Protein AF-A0A810QKX6-F1 (afdb_monomer_lite)

Organism: NCBI:txid2714358

pLDDT: mean 83.01, std 16.96, range [42.41, 97.56]

InterPro domains:
  IPR012816 NADAR [PF08719] (14-79)
  IPR012816 NADAR [cd15457] (15-79)
  IPR037238 YbiA-like superfamily [G3DSA:1.10.357.40] (7-92)
  IPR037238 YbiA-like superfamily [SSF143990] (14-78)

Sequence (96 aa):
MCGPNDRVQFLHLAANQAKRRGRQIKMRPDWEDRKLTIMHNLLVHKFNENLELIPKLLDTGGAVLVEGNTWHDNYWGCCSCPGAEAIADGTIWDAC

Radius of gyration: 16.37 Å; chains: 1; bounding box: 41×31×34 Å

Foldseek 3Di:
DQDPCVVVVQPPDDPVRNVVVVVVGDDDPCCVVCVVVVVVVVVVCVLVVDPVRVVVVVVCPPPDDAAEDCPLPPPRHDYPDPPSQDDDPNDRPPGD

Secondary structure (DSSP, 8-state):
---TTTTGGGTT--HHHHHHHHTTS---TTHHHHHHHHHHHHHHHHHHH-TTHHHHHHTTTTPPP--EESS---SSSEE-STT---EETTEE-S--

Structure (mmCIF, N/CA/C/O backbone):
data_AF-A0A810QKX6-F1
#
_entry.id   AF-A0A810QKX6-F1
#
loop_
_atom_site.group_PDB
_atom_site.id
_atom_site.type_symbol
_atom_site.label_atom_id
_atom_site.label_alt_id
_atom_site.label_comp_id
_atom_site.label_asym_id
_atom_site.label_entity_id
_atom_site.label_seq_id
_atom_site.pdbx_PDB_ins_code
_atom_site.Cartn_x
_atom_site.Cartn_y
_atom_site.Cartn_z
_atom_site.occupancy
_atom_site.B_iso_or_equiv
_atom_site.auth_seq_id
_atom_site.auth_comp_id
_atom_site.auth_asym_id
_atom_site.auth_atom_id
_atom_site.pdbx_PDB_model_num
ATOM 1 N N . MET A 1 1 ? 19.943 -2.814 -17.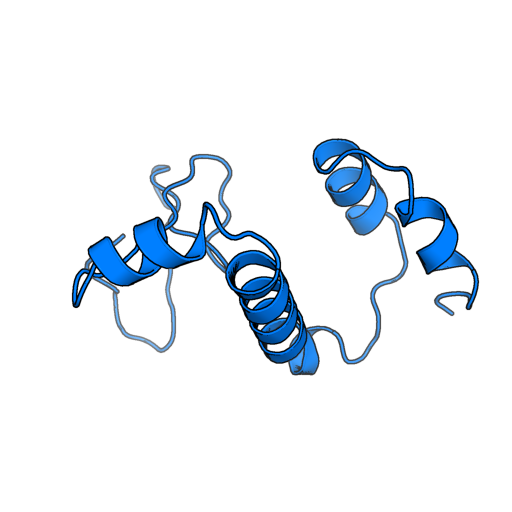436 1.00 45.81 1 MET A N 1
ATOM 2 C CA . MET A 1 1 ? 19.815 -3.393 -16.078 1.00 45.81 1 MET A CA 1
ATOM 3 C C . MET A 1 1 ? 19.329 -2.271 -15.165 1.00 45.81 1 MET A C 1
ATOM 5 O O . MET A 1 1 ? 19.675 -1.140 -15.472 1.00 45.81 1 MET A O 1
ATOM 9 N N . CYS A 1 2 ? 18.495 -2.524 -14.148 1.00 52.91 2 CYS A N 1
ATOM 10 C CA . CYS A 1 2 ? 18.158 -1.482 -13.162 1.00 52.91 2 CYS A CA 1
ATOM 11 C C . CYS A 1 2 ? 19.460 -1.113 -12.442 1.00 52.91 2 CYS A C 1
ATOM 13 O O . CYS A 1 2 ? 20.128 -1.994 -11.897 1.00 52.91 2 CYS A O 1
ATOM 15 N N . GLY A 1 3 ? 19.896 0.136 -12.581 1.00 57.97 3 GLY A N 1
ATOM 16 C CA . GLY A 1 3 ? 21.186 0.572 -12.064 1.00 57.97 3 GLY A CA 1
ATOM 17 C C . GLY A 1 3 ? 21.121 0.712 -10.539 1.00 57.97 3 GLY A C 1
ATOM 18 O O . GLY A 1 3 ? 20.082 1.122 -10.024 1.00 57.97 3 GLY A O 1
ATOM 19 N N . PRO A 1 4 ? 22.210 0.460 -9.790 1.00 58.78 4 PRO A N 1
ATOM 20 C CA . PRO A 1 4 ? 22.250 0.638 -8.330 1.00 58.78 4 PRO A CA 1
ATOM 21 C C . PRO A 1 4 ? 21.781 2.023 -7.839 1.00 58.78 4 PRO A C 1
ATOM 23 O O . PRO A 1 4 ? 21.339 2.157 -6.697 1.00 58.78 4 PRO A O 1
ATOM 26 N N . ASN A 1 5 ? 21.835 3.034 -8.713 1.00 63.53 5 ASN A N 1
ATOM 27 C CA . ASN A 1 5 ? 21.475 4.424 -8.436 1.00 63.53 5 ASN A CA 1
ATOM 28 C C . ASN A 1 5 ? 20.008 4.779 -8.746 1.00 63.53 5 ASN A C 1
ATOM 30 O O . ASN A 1 5 ? 19.561 5.857 -8.357 1.00 63.53 5 ASN A O 1
ATOM 34 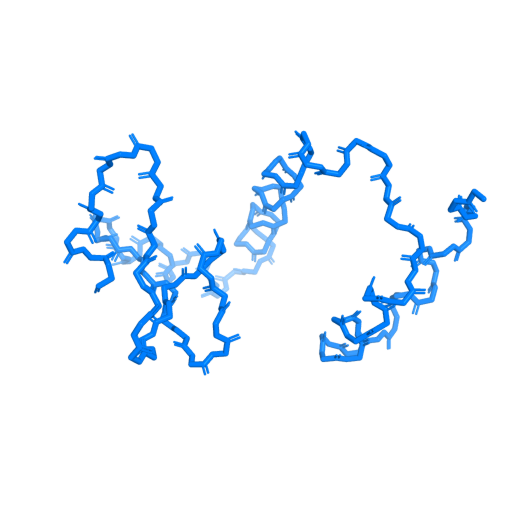N N . ASP A 1 6 ? 19.219 3.878 -9.348 1.00 76.06 6 ASP A N 1
ATOM 35 C CA . ASP A 1 6 ? 17.807 4.144 -9.677 1.00 76.06 6 ASP A CA 1
ATOM 36 C C . ASP A 1 6 ? 16.928 4.323 -8.432 1.00 76.06 6 ASP 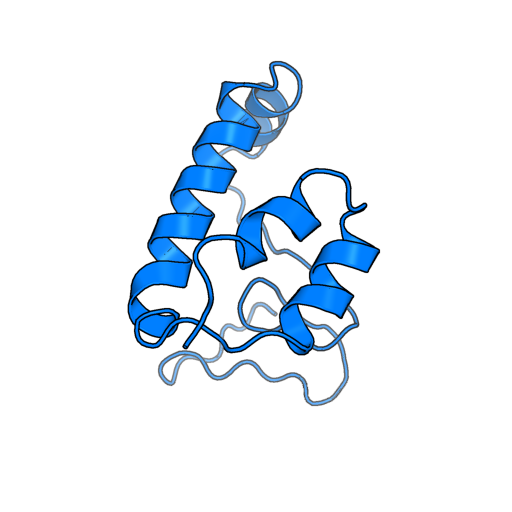A C 1
ATOM 38 O O . ASP A 1 6 ? 15.826 4.848 -8.532 1.00 76.06 6 ASP A O 1
ATOM 42 N N . ARG A 1 7 ? 17.386 3.910 -7.247 1.00 82.75 7 ARG A N 1
ATOM 43 C CA . ARG A 1 7 ? 16.677 4.152 -5.979 1.00 82.75 7 ARG A CA 1
ATOM 44 C C . ARG A 1 7 ? 16.883 5.569 -5.436 1.00 82.75 7 ARG A C 1
ATOM 46 O O . ARG A 1 7 ? 15.986 6.111 -4.803 1.00 82.75 7 ARG A O 1
ATOM 53 N N . VAL A 1 8 ? 18.046 6.175 -5.701 1.00 87.00 8 VAL A N 1
ATOM 54 C CA . VAL A 1 8 ? 18.438 7.481 -5.135 1.00 87.00 8 VAL A CA 1
ATOM 55 C C . VAL A 1 8 ? 17.503 8.583 -5.628 1.00 87.00 8 VAL A C 1
ATOM 57 O O . VAL A 1 8 ? 17.097 9.448 -4.861 1.00 87.00 8 VAL A O 1
ATOM 60 N N . GLN A 1 9 ? 17.066 8.488 -6.884 1.00 86.94 9 GLN A N 1
ATOM 61 C CA . GLN A 1 9 ? 16.090 9.404 -7.480 1.00 86.94 9 GLN A CA 1
ATOM 62 C C . GLN A 1 9 ? 14.706 9.385 -6.810 1.00 86.94 9 GLN A C 1
ATOM 64 O O . GLN A 1 9 ? 13.917 10.270 -7.112 1.00 86.94 9 GLN A O 1
ATOM 69 N N . PHE A 1 10 ? 14.384 8.416 -5.940 1.00 90.81 10 PHE A N 1
ATOM 70 C CA . PHE A 1 10 ? 13.099 8.369 -5.228 1.00 90.81 10 PHE A CA 1
ATOM 71 C C . PHE A 1 10 ? 13.149 8.983 -3.823 1.00 90.81 10 PHE A C 1
ATOM 73 O O . PHE A 1 10 ? 12.089 9.262 -3.272 1.00 90.81 10 PHE A O 1
ATOM 80 N N . LEU A 1 11 ? 14.337 9.233 -3.252 1.00 91.31 11 LEU A N 1
ATOM 81 C CA . LEU A 1 11 ? 14.497 9.643 -1.845 1.00 91.31 11 LEU A CA 1
ATOM 82 C C . LEU A 1 11 ? 13.803 10.967 -1.493 1.00 91.31 11 LEU A C 1
ATOM 84 O O . LEU A 1 11 ? 13.410 11.169 -0.350 1.00 91.31 11 LEU A O 1
ATOM 88 N N . HIS A 1 12 ? 13.655 11.860 -2.471 1.00 90.75 12 HIS A N 1
ATOM 89 C CA . HIS A 1 12 ? 13.105 13.205 -2.275 1.00 90.75 12 HIS A CA 1
ATOM 90 C C . HIS A 1 12 ? 11.857 13.472 -3.123 1.00 90.75 12 HIS A C 1
ATOM 92 O O . HIS A 1 12 ? 11.453 14.622 -3.283 1.00 90.75 12 HIS A O 1
ATOM 98 N N . LEU A 1 13 ? 11.253 12.430 -3.703 1.00 93.00 13 LEU A N 1
ATOM 99 C CA . LEU A 1 13 ? 10.038 12.582 -4.498 1.00 93.00 13 LEU A CA 1
ATOM 100 C C . LEU A 1 13 ? 8.801 12.534 -3.609 1.00 93.00 13 LEU A C 1
ATOM 102 O O . LEU A 1 13 ? 8.665 11.660 -2.754 1.00 93.00 13 LEU A O 1
ATOM 106 N N . ALA A 1 14 ? 7.841 13.413 -3.893 1.00 94.56 14 ALA A N 1
ATOM 107 C CA . ALA A 1 14 ? 6.491 13.247 -3.376 1.00 94.56 14 ALA A CA 1
ATOM 108 C C . ALA A 1 14 ? 5.861 11.953 -3.930 1.00 94.56 14 ALA A C 1
ATOM 110 O O . ALA A 1 14 ? 6.219 11.481 -5.015 1.00 94.56 14 ALA A O 1
ATOM 111 N N . ALA A 1 15 ? 4.881 11.388 -3.220 1.00 89.69 15 ALA A N 1
ATOM 112 C CA . ALA A 1 15 ? 4.278 10.096 -3.566 1.00 89.69 15 ALA A CA 1
ATOM 113 C C . ALA A 1 15 ? 3.758 10.026 -5.018 1.00 89.69 15 ALA A C 1
ATOM 115 O O . ALA A 1 15 ? 3.985 9.042 -5.726 1.00 89.69 15 ALA A O 1
ATOM 116 N N . ASN A 1 16 ? 3.114 11.091 -5.506 1.00 90.69 16 ASN A N 1
ATOM 117 C CA . ASN A 1 16 ? 2.626 11.179 -6.885 1.00 90.69 16 ASN A CA 1
ATOM 118 C C . ASN A 1 16 ? 3.769 11.176 -7.922 1.00 90.69 16 ASN A C 1
ATOM 120 O O . ASN A 1 16 ? 3.673 10.512 -8.958 1.00 90.69 16 ASN A O 1
ATOM 124 N N . GLN A 1 17 ? 4.866 11.882 -7.640 1.00 93.69 17 GLN A N 1
ATOM 125 C CA . GLN A 1 17 ? 6.056 11.934 -8.487 1.00 93.69 17 GLN A CA 1
ATOM 126 C C . GLN A 1 17 ? 6.772 10.582 -8.505 1.00 93.69 17 GLN A C 1
ATOM 128 O O . GLN A 1 17 ? 7.131 10.106 -9.583 1.00 93.69 17 GLN A O 1
ATOM 133 N N . ALA A 1 18 ? 6.910 9.934 -7.345 1.00 93.00 18 ALA A N 1
ATOM 134 C CA . ALA A 1 18 ? 7.464 8.592 -7.222 1.00 93.00 18 ALA A CA 1
ATOM 135 C C . ALA A 1 18 ? 6.637 7.573 -8.022 1.00 93.00 18 ALA A C 1
ATOM 137 O O . ALA A 1 18 ? 7.193 6.860 -8.857 1.00 93.00 18 ALA A O 1
ATOM 138 N N . LYS A 1 19 ? 5.302 7.570 -7.875 1.00 89.88 19 LYS A N 1
ATOM 139 C CA . LYS A 1 19 ? 4.394 6.701 -8.652 1.00 89.88 19 LYS A CA 1
ATOM 140 C C . LYS A 1 19 ? 4.576 6.900 -10.159 1.00 89.88 19 LYS A C 1
ATOM 142 O O . LYS A 1 19 ? 4.690 5.927 -10.903 1.00 89.88 19 LYS A O 1
ATOM 147 N N . ARG A 1 20 ? 4.653 8.153 -10.622 1.00 91.38 20 ARG A N 1
ATOM 148 C CA . ARG A 1 20 ? 4.867 8.467 -12.044 1.00 91.38 20 ARG A CA 1
ATOM 149 C C . ARG A 1 20 ? 6.240 8.010 -12.539 1.00 91.38 20 ARG A C 1
ATOM 151 O O . ARG A 1 20 ? 6.325 7.417 -13.610 1.00 91.38 20 ARG A O 1
ATOM 158 N N . ARG A 1 21 ? 7.304 8.258 -11.768 1.00 90.19 21 ARG A N 1
ATOM 159 C CA . ARG A 1 21 ? 8.680 7.875 -12.125 1.00 90.19 21 ARG A CA 1
ATOM 160 C C . ARG A 1 21 ? 8.865 6.357 -12.135 1.00 90.19 21 ARG A C 1
ATOM 162 O O . ARG A 1 21 ? 9.527 5.843 -13.032 1.00 90.19 21 ARG A O 1
ATOM 169 N N . GLY A 1 22 ? 8.238 5.648 -11.196 1.00 89.50 22 GLY A N 1
ATOM 170 C CA . GLY A 1 22 ? 8.263 4.187 -11.091 1.00 89.50 22 GLY A CA 1
ATOM 171 C C . GLY A 1 22 ? 7.750 3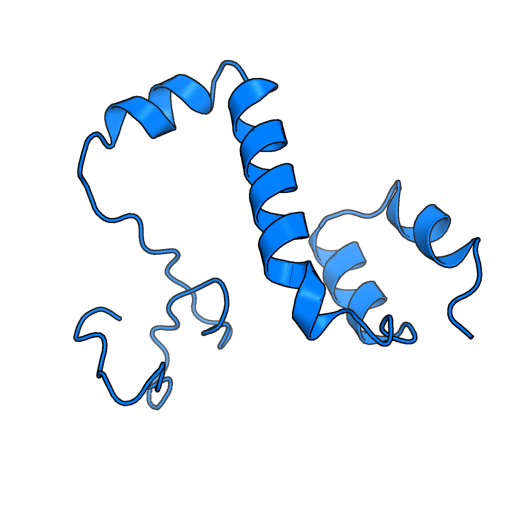.475 -12.346 1.00 89.50 22 GLY A C 1
ATOM 172 O O . GLY A 1 22 ? 8.294 2.449 -12.733 1.00 89.50 22 GLY A O 1
ATOM 173 N N . ARG A 1 23 ? 6.776 4.066 -13.053 1.00 88.56 23 ARG A N 1
ATOM 174 C CA . ARG A 1 23 ? 6.256 3.539 -14.331 1.00 88.56 23 ARG A CA 1
ATOM 175 C C . ARG A 1 23 ? 7.249 3.633 -15.496 1.00 88.56 23 ARG A C 1
ATOM 177 O O . ARG A 1 23 ? 7.015 3.035 -16.537 1.00 88.56 23 ARG A O 1
ATOM 184 N N . GLN A 1 24 ? 8.323 4.407 -15.346 1.00 89.38 24 GLN A N 1
ATOM 185 C CA . GLN A 1 24 ? 9.298 4.693 -16.405 1.00 89.38 24 GLN A CA 1
ATOM 186 C C . GLN A 1 24 ? 10.648 3.998 -16.184 1.00 89.38 24 GLN A C 1
ATOM 188 O O . GLN A 1 24 ? 11.554 4.155 -17.000 1.00 89.38 24 GLN A O 1
ATOM 193 N N . ILE A 1 25 ? 10.835 3.301 -15.061 1.00 87.19 25 ILE A N 1
ATOM 194 C CA . ILE A 1 25 ? 12.078 2.576 -14.783 1.00 87.19 25 ILE A CA 1
ATOM 195 C C . ILE A 1 25 ? 11.946 1.116 -15.191 1.00 87.19 25 ILE A C 1
ATOM 197 O O . ILE A 1 25 ? 10.853 0.553 -15.230 1.00 87.19 25 ILE A O 1
ATOM 201 N N . LYS A 1 26 ? 13.087 0.474 -15.452 1.00 87.38 26 LYS A N 1
ATOM 202 C CA . LYS A 1 26 ? 13.107 -0.972 -15.635 1.00 87.38 26 LYS A CA 1
ATOM 203 C C . LYS A 1 26 ? 12.740 -1.641 -14.311 1.00 87.38 26 LYS A C 1
ATOM 205 O O . LYS A 1 26 ? 13.500 -1.561 -13.347 1.00 87.38 26 LYS A O 1
ATOM 210 N N . MET A 1 27 ? 11.595 -2.316 -14.298 1.00 85.31 27 MET A N 1
ATOM 211 C CA . MET A 1 27 ? 11.140 -3.097 -13.156 1.00 85.31 27 MET A CA 1
ATOM 212 C C . MET A 1 27 ? 12.134 -4.217 -12.831 1.00 85.31 27 MET A C 1
ATOM 214 O O . MET A 1 27 ? 12.818 -4.756 -13.711 1.00 85.31 27 MET A O 1
ATOM 218 N N . ARG A 1 28 ? 12.242 -4.536 -11.542 1.00 87.38 28 ARG A N 1
ATOM 219 C CA . ARG A 1 28 ? 13.083 -5.630 -11.068 1.00 87.38 28 ARG A CA 1
ATOM 220 C C . ARG A 1 28 ? 12.496 -6.976 -11.538 1.00 87.38 28 ARG A C 1
ATOM 222 O O . ARG A 1 28 ? 11.280 -7.125 -11.475 1.00 87.38 28 ARG A O 1
ATOM 229 N N . PRO A 1 29 ? 13.315 -7.936 -12.004 1.00 90.31 29 PRO A N 1
ATOM 230 C CA . PRO A 1 29 ? 12.804 -9.199 -12.547 1.00 90.31 29 PRO A CA 1
ATOM 231 C C . PRO A 1 29 ? 12.023 -10.074 -11.549 1.00 90.31 29 PRO A C 1
ATOM 233 O O . PRO A 1 29 ? 11.118 -10.773 -11.975 1.00 90.31 29 PRO A O 1
ATOM 236 N N . ASP A 1 30 ? 12.321 -10.006 -10.251 1.00 92.12 30 ASP A N 1
ATOM 237 C CA . ASP A 1 30 ? 11.640 -10.714 -9.147 1.00 92.12 30 ASP A CA 1
ATOM 238 C C . ASP A 1 30 ? 10.565 -9.842 -8.461 1.00 92.12 30 ASP A C 1
ATOM 240 O O . ASP A 1 30 ? 10.223 -10.058 -7.299 1.00 92.12 30 ASP A O 1
ATOM 244 N N . TRP A 1 31 ? 10.072 -8.783 -9.120 1.00 91.12 31 TRP A N 1
ATOM 245 C CA . TRP A 1 31 ? 9.131 -7.850 -8.489 1.00 91.12 31 TRP A CA 1
ATOM 246 C C . TRP A 1 31 ? 7.828 -8.528 -8.054 1.00 91.12 31 TRP A C 1
ATOM 248 O O . TRP A 1 31 ? 7.370 -8.294 -6.935 1.00 91.12 31 TRP A O 1
ATOM 258 N N . GLU A 1 32 ? 7.264 -9.387 -8.902 1.00 92.56 32 GLU A N 1
ATOM 259 C CA . GLU A 1 32 ? 5.998 -10.069 -8.623 1.00 92.56 32 GLU A CA 1
ATOM 260 C C . GLU A 1 32 ? 6.085 -10.982 -7.392 1.00 92.56 32 GLU A C 1
ATOM 262 O O . GLU A 1 32 ? 5.155 -10.999 -6.587 1.00 92.56 32 GLU A O 1
ATOM 267 N N . ASP A 1 33 ? 7.234 -11.626 -7.173 1.00 93.69 33 ASP A N 1
ATOM 268 C CA . ASP A 1 33 ? 7.471 -12.507 -6.022 1.00 93.69 33 ASP A CA 1
ATOM 269 C C . ASP A 1 33 ? 7.702 -11.728 -4.717 1.00 93.69 33 ASP A C 1
ATOM 271 O O . ASP A 1 33 ? 7.540 -12.257 -3.618 1.00 93.69 33 ASP A O 1
ATOM 275 N N . ARG A 1 34 ? 8.108 -10.454 -4.814 1.00 93.81 34 ARG A N 1
ATOM 276 C CA . ARG A 1 34 ? 8.554 -9.659 -3.657 1.00 93.81 34 ARG A CA 1
ATOM 277 C C . ARG A 1 34 ? 7.616 -8.540 -3.245 1.00 93.81 34 ARG A C 1
ATOM 279 O O . ARG A 1 34 ? 7.730 -8.065 -2.112 1.00 93.81 34 ARG A O 1
ATOM 286 N N . LYS A 1 35 ? 6.720 -8.090 -4.125 1.00 93.31 35 LYS A N 1
ATOM 287 C CA . LYS A 1 35 ? 5.846 -6.931 -3.882 1.00 93.31 35 LYS A CA 1
ATOM 288 C C . LYS A 1 35 ? 5.013 -7.070 -2.603 1.00 93.31 35 LYS A C 1
ATOM 290 O O . LYS A 1 35 ? 4.908 -6.098 -1.858 1.00 93.31 35 LYS A O 1
ATOM 295 N N . LEU A 1 36 ? 4.520 -8.276 -2.300 1.00 95.56 36 LEU A N 1
ATOM 296 C CA . LEU A 1 36 ? 3.767 -8.577 -1.076 1.00 95.56 36 LEU A CA 1
ATOM 297 C C . LEU A 1 36 ? 4.620 -8.399 0.182 1.00 95.56 36 LEU A C 1
ATOM 299 O O . LEU A 1 36 ? 4.260 -7.626 1.067 1.00 95.56 36 LEU A O 1
ATOM 303 N N . THR A 1 37 ? 5.790 -9.038 0.237 1.00 96.62 37 THR A N 1
ATOM 304 C CA . THR A 1 37 ? 6.709 -8.918 1.380 1.00 96.62 37 THR A CA 1
ATOM 305 C C . THR A 1 37 ? 7.184 -7.482 1.583 1.00 96.62 37 THR A C 1
ATOM 307 O O . THR A 1 37 ? 7.277 -7.008 2.712 1.00 96.62 37 THR A O 1
ATOM 310 N N . ILE A 1 38 ? 7.480 -6.768 0.493 1.00 95.88 38 ILE A N 1
ATOM 311 C CA . ILE A 1 38 ? 7.907 -5.369 0.563 1.00 95.88 38 ILE A CA 1
ATOM 312 C C . ILE A 1 38 ? 6.780 -4.497 1.124 1.00 95.88 38 ILE A C 1
ATOM 314 O O . ILE A 1 38 ? 7.036 -3.727 2.046 1.00 95.88 38 ILE A O 1
ATOM 318 N N . MET A 1 39 ? 5.545 -4.635 0.627 1.00 95.56 39 MET A N 1
ATOM 319 C CA . MET A 1 39 ? 4.405 -3.866 1.136 1.00 95.56 39 MET A CA 1
ATOM 320 C C . MET A 1 39 ? 4.122 -4.172 2.606 1.00 95.56 39 MET A C 1
ATOM 322 O O . MET A 1 39 ? 3.956 -3.246 3.395 1.00 95.56 39 MET A O 1
ATOM 326 N N . HIS A 1 40 ? 4.133 -5.450 2.990 1.00 96.94 40 HIS A N 1
ATOM 327 C CA . HIS A 1 40 ? 3.958 -5.860 4.381 1.00 96.94 40 HIS A CA 1
ATOM 328 C C . HIS A 1 40 ? 4.971 -5.161 5.296 1.00 96.94 40 HIS A C 1
ATOM 330 O O . HIS A 1 40 ? 4.590 -4.525 6.274 1.00 96.94 40 HIS A O 1
ATOM 336 N N . ASN A 1 41 ? 6.258 -5.192 4.939 1.00 97.56 41 ASN A N 1
ATOM 337 C CA . ASN A 1 41 ? 7.298 -4.548 5.740 1.00 97.56 41 ASN A CA 1
ATOM 338 C C . ASN A 1 41 ? 7.107 -3.026 5.811 1.00 97.56 41 ASN A C 1
ATOM 340 O O . ASN A 1 41 ? 7.262 -2.442 6.879 1.00 97.56 41 ASN A O 1
ATOM 344 N N . LEU A 1 42 ? 6.727 -2.376 4.706 1.00 96.19 42 LEU A N 1
ATOM 345 C CA . LEU A 1 42 ? 6.431 -0.940 4.696 1.00 96.19 42 LEU A CA 1
ATOM 346 C C . LEU A 1 42 ? 5.237 -0.581 5.590 1.00 96.19 42 LEU A C 1
ATOM 348 O O . LEU A 1 42 ? 5.280 0.445 6.263 1.00 96.19 42 LEU A O 1
ATOM 352 N N . LEU A 1 43 ? 4.190 -1.410 5.625 1.00 96.00 43 LEU A N 1
ATOM 353 C CA . LEU A 1 43 ? 3.046 -1.214 6.519 1.00 96.00 43 LEU A CA 1
ATOM 354 C C . LEU A 1 43 ? 3.450 -1.392 7.984 1.00 96.00 43 LEU A C 1
ATOM 356 O O . LEU A 1 43 ? 3.103 -0.547 8.807 1.00 96.00 43 LEU A O 1
ATOM 360 N N . VAL A 1 44 ? 4.246 -2.420 8.295 1.00 96.44 44 VAL A N 1
ATOM 361 C CA . VAL A 1 44 ? 4.823 -2.613 9.635 1.00 96.44 44 VAL A CA 1
ATOM 362 C C . VAL A 1 44 ? 5.596 -1.365 10.066 1.00 96.44 44 VAL A C 1
ATOM 364 O O . VAL A 1 44 ? 5.326 -0.833 11.137 1.00 96.44 44 VAL A O 1
ATOM 367 N N . HIS A 1 45 ? 6.485 -0.835 9.220 1.00 96.56 45 HIS A N 1
ATOM 368 C CA . HIS A 1 45 ? 7.202 0.413 9.505 1.00 96.56 45 HIS A CA 1
ATOM 369 C C . HIS A 1 45 ? 6.251 1.607 9.687 1.00 96.56 45 HIS A C 1
ATOM 371 O O . HIS A 1 45 ? 6.353 2.327 10.678 1.00 96.56 45 HIS A O 1
ATOM 377 N N . LYS A 1 46 ? 5.280 1.793 8.779 1.00 94.62 46 LYS A N 1
ATOM 378 C CA . LYS A 1 46 ? 4.312 2.904 8.812 1.00 94.62 46 LYS A CA 1
ATOM 379 C C . LYS A 1 46 ? 3.552 2.978 10.132 1.00 94.62 46 LYS A C 1
ATOM 381 O O . LYS A 1 46 ? 3.372 4.075 10.656 1.00 94.62 46 LYS A O 1
ATOM 386 N N . PHE A 1 47 ? 3.064 1.844 10.627 1.00 96.12 47 PHE A N 1
ATOM 387 C CA . PHE A 1 47 ? 2.272 1.811 11.852 1.00 96.12 47 PHE A CA 1
ATOM 388 C C . PHE A 1 47 ? 3.150 1.748 13.105 1.00 96.12 47 PHE A C 1
ATOM 390 O O . PHE A 1 47 ? 2.819 2.410 14.078 1.00 96.12 47 PHE A O 1
ATOM 397 N N . ASN A 1 48 ? 4.296 1.061 13.085 1.00 94.06 48 ASN A N 1
ATOM 398 C CA . ASN A 1 48 ? 5.164 0.986 14.266 1.00 94.06 48 ASN A CA 1
ATOM 399 C C . ASN A 1 48 ? 5.890 2.301 14.574 1.00 94.06 48 ASN A C 1
ATOM 401 O O . ASN A 1 48 ? 6.082 2.632 15.740 1.00 94.06 48 ASN A O 1
ATOM 405 N N . GLU A 1 49 ? 6.319 3.042 13.551 1.00 94.12 49 GLU A N 1
ATOM 406 C CA . GLU A 1 49 ? 7.101 4.272 13.741 1.00 94.12 49 GLU A CA 1
ATOM 407 C C . GLU A 1 49 ? 6.214 5.508 13.943 1.00 94.12 49 GLU A C 1
ATOM 409 O O . GLU A 1 49 ? 6.671 6.522 14.469 1.00 94.12 49 GLU A O 1
ATOM 414 N N . ASN A 1 50 ? 4.936 5.436 13.555 1.00 93.19 50 ASN A N 1
ATOM 415 C CA . ASN A 1 50 ? 3.989 6.532 13.714 1.00 93.19 50 ASN A CA 1
ATOM 416 C C . ASN A 1 50 ? 3.022 6.269 14.876 1.00 93.19 50 ASN A C 1
ATOM 418 O O . ASN A 1 50 ? 1.999 5.595 14.723 1.00 93.19 50 ASN A O 1
ATOM 422 N N . LEU A 1 51 ? 3.329 6.885 16.020 1.00 93.50 51 LEU A N 1
ATOM 423 C CA . LEU A 1 51 ? 2.561 6.760 17.263 1.00 93.50 51 LEU A CA 1
ATOM 424 C C . LEU A 1 51 ? 1.092 7.201 17.137 1.00 93.50 51 LEU A C 1
ATOM 426 O O . LEU A 1 51 ? 0.274 6.789 17.953 1.00 93.50 51 LEU A O 1
ATOM 430 N N . GLU A 1 52 ? 0.725 7.993 16.124 1.00 96.81 52 GLU A N 1
ATOM 431 C CA . GLU A 1 52 ? -0.673 8.379 15.887 1.00 96.81 52 GLU A CA 1
ATOM 432 C C . GLU A 1 52 ? -1.463 7.360 15.060 1.00 96.81 52 GLU A C 1
ATOM 434 O O . GLU A 1 52 ? -2.696 7.356 15.098 1.00 96.81 52 GLU A O 1
ATOM 439 N N . LEU A 1 53 ? -0.786 6.536 14.257 1.00 96.56 53 LEU A N 1
ATOM 440 C CA . LEU A 1 53 ? -1.449 5.601 13.349 1.00 96.56 53 LEU A CA 1
ATOM 441 C C . LEU A 1 53 ? -1.701 4.245 13.998 1.00 96.56 53 LEU A C 1
ATOM 443 O O . LEU A 1 53 ? -2.726 3.634 13.700 1.00 96.56 53 LEU A O 1
ATOM 447 N N . ILE A 1 54 ? -0.810 3.775 14.876 1.00 95.31 54 ILE A N 1
ATOM 448 C CA . ILE A 1 54 ? -0.997 2.479 15.537 1.00 95.31 54 ILE A CA 1
ATOM 449 C C . ILE A 1 54 ? -2.288 2.391 16.364 1.00 95.31 54 ILE A C 1
ATOM 451 O O . ILE A 1 54 ? -2.983 1.388 16.204 1.00 95.31 54 ILE A O 1
ATOM 455 N N . PRO A 1 55 ? -2.708 3.408 17.149 1.00 96.25 55 PRO A N 1
ATOM 456 C CA . PRO A 1 55 ? -3.957 3.321 17.899 1.00 96.25 55 PRO A CA 1
ATOM 457 C C . PRO A 1 55 ? -5.150 3.296 16.947 1.00 96.25 55 PRO A C 1
ATOM 459 O O . PRO A 1 55 ? -6.022 2.456 17.093 1.00 96.25 55 PRO A O 1
ATOM 462 N N . LYS A 1 56 ? -5.129 4.120 15.888 1.00 96.44 56 LYS A N 1
ATOM 463 C CA . LYS A 1 56 ? -6.183 4.133 14.862 1.00 96.44 56 LYS A CA 1
ATOM 464 C C . LYS A 1 56 ? -6.335 2.787 14.168 1.00 96.44 56 LYS A C 1
ATOM 466 O O . LYS A 1 56 ? -7.448 2.428 13.816 1.00 96.44 56 LYS A O 1
ATOM 471 N N . LEU A 1 57 ? -5.236 2.063 13.943 1.00 96.06 57 LEU A N 1
ATOM 472 C CA . LEU A 1 57 ? -5.302 0.714 13.391 1.00 96.06 57 LEU A CA 1
ATOM 473 C C . LEU A 1 57 ? -5.914 -0.261 14.403 1.00 96.06 57 LEU A C 1
ATOM 475 O O . LEU A 1 57 ? -6.827 -0.998 14.052 1.00 96.06 57 LEU A O 1
ATOM 479 N N . LEU A 1 58 ? -5.454 -0.248 15.654 1.00 95.81 58 LEU A N 1
ATOM 480 C CA . LEU A 1 58 ? -5.984 -1.122 16.708 1.00 95.81 58 LEU A CA 1
ATOM 481 C C . LEU A 1 58 ? -7.472 -0.872 16.990 1.00 95.81 58 LEU A C 1
ATOM 483 O O . LEU A 1 58 ? -8.222 -1.826 17.181 1.00 95.81 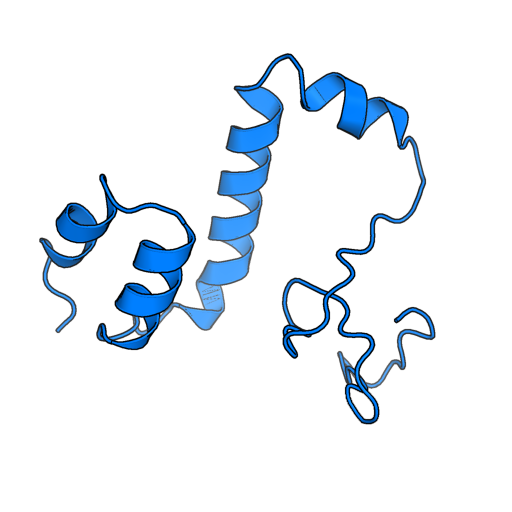58 LEU A O 1
ATOM 487 N N . ASP A 1 59 ? -7.907 0.386 16.936 1.00 97.44 59 ASP A N 1
ATOM 488 C CA . ASP A 1 59 ? -9.298 0.798 17.138 1.00 97.44 59 ASP A CA 1
ATOM 489 C C . ASP A 1 59 ? -10.246 0.233 16.067 1.00 97.44 59 ASP A C 1
ATOM 491 O O . ASP A 1 59 ? -11.453 0.160 16.290 1.00 97.44 59 ASP A O 1
ATOM 495 N N . THR A 1 60 ? -9.726 -0.219 14.918 1.00 96.31 60 THR A N 1
ATOM 496 C CA . THR A 1 60 ? -10.546 -0.914 13.909 1.00 96.31 60 THR A CA 1
ATOM 497 C C . THR A 1 60 ? -10.934 -2.327 14.346 1.00 96.31 60 THR A C 1
ATOM 499 O O . THR A 1 60 ? -11.886 -2.900 13.813 1.00 96.31 60 THR A O 1
ATOM 502 N N . GLY A 1 61 ? -10.250 -2.886 15.350 1.00 95.25 61 GLY A N 1
ATOM 503 C CA . GLY A 1 61 ? -10.564 -4.184 15.932 1.00 95.25 61 GLY A CA 1
ATOM 504 C C . GLY A 1 61 ? -10.558 -5.300 14.887 1.00 95.25 61 GLY A C 1
ATOM 505 O O . GLY A 1 61 ? -9.547 -5.555 14.240 1.00 95.25 61 GLY A O 1
ATOM 506 N N . GLY A 1 62 ? -11.695 -5.984 14.745 1.00 93.25 62 GLY A N 1
ATOM 507 C CA . GLY A 1 62 ? -11.894 -7.047 13.753 1.00 93.25 62 GLY A CA 1
ATOM 508 C C . GLY A 1 62 ? -12.557 -6.585 12.452 1.00 93.25 62 GLY A C 1
ATOM 509 O O . GLY A 1 62 ? -13.002 -7.430 11.680 1.00 93.25 62 GLY A O 1
ATOM 510 N N . ALA A 1 63 ? -12.701 -5.275 12.229 1.00 94.44 63 ALA A N 1
ATOM 511 C CA . ALA A 1 63 ? -13.318 -4.760 11.014 1.00 94.44 63 ALA A CA 1
ATOM 512 C C . ALA A 1 63 ? -12.448 -5.048 9.782 1.00 94.44 63 ALA A C 1
ATOM 514 O O . ALA A 1 63 ? -11.221 -4.950 9.820 1.00 94.44 63 ALA A O 1
ATOM 515 N N . VAL A 1 64 ? -13.098 -5.358 8.659 1.00 91.00 64 VAL A N 1
ATOM 516 C CA . VAL A 1 64 ? -12.418 -5.479 7.366 1.00 91.00 64 VAL A CA 1
ATOM 517 C C . VAL A 1 64 ? -12.098 -4.076 6.851 1.00 91.00 64 VAL A C 1
ATOM 519 O O . VAL A 1 64 ? -12.995 -3.250 6.688 1.00 91.00 64 VAL A O 1
ATOM 522 N N . LEU A 1 65 ? -10.818 -3.806 6.592 1.00 91.19 65 LEU A N 1
ATOM 523 C CA . LEU A 1 65 ? -10.362 -2.544 6.014 1.00 91.19 65 LEU A CA 1
ATOM 524 C C . LEU A 1 65 ? -10.234 -2.678 4.499 1.00 91.19 65 LEU A C 1
ATOM 526 O O . LEU A 1 65 ? -9.403 -3.440 4.010 1.00 91.19 65 LEU A O 1
ATOM 530 N N . VAL A 1 66 ? -11.038 -1.906 3.769 1.00 90.44 66 VAL A N 1
ATOM 531 C CA . VAL A 1 66 ? -11.049 -1.880 2.302 1.00 90.44 66 VAL A CA 1
ATOM 532 C C . VAL A 1 66 ? -10.498 -0.539 1.815 1.00 90.44 66 VAL A C 1
ATOM 534 O O . VAL A 1 66 ? -11.023 0.521 2.161 1.00 90.44 66 VAL A O 1
ATOM 537 N N . GLU A 1 67 ? -9.432 -0.565 1.009 1.00 88.38 67 GLU A N 1
ATOM 538 C CA . GLU A 1 67 ? -8.908 0.634 0.340 1.00 88.38 67 GLU A CA 1
ATOM 539 C C . GLU A 1 67 ? -9.756 0.931 -0.898 1.00 88.38 67 GLU A C 1
ATOM 541 O O . GLU A 1 67 ? -9.521 0.395 -1.972 1.00 88.38 67 GLU A O 1
ATOM 546 N N . GLY A 1 68 ? -10.795 1.749 -0.740 1.00 90.00 68 GLY A N 1
ATOM 547 C CA . GLY A 1 68 ? -11.637 2.164 -1.861 1.00 90.00 68 GLY A CA 1
ATOM 548 C C . GLY A 1 68 ? -10.927 3.168 -2.774 1.00 90.00 68 GLY A C 1
ATOM 549 O O . GLY A 1 68 ? -10.377 4.162 -2.292 1.00 90.00 68 GLY A O 1
ATOM 550 N N . ASN A 1 69 ? -10.985 2.961 -4.093 1.00 86.12 69 ASN A N 1
ATOM 551 C CA . ASN A 1 69 ? -10.416 3.888 -5.071 1.00 86.12 69 ASN A CA 1
ATOM 552 C C . ASN A 1 69 ? -11.230 4.038 -6.371 1.00 86.12 69 ASN A C 1
ATOM 554 O O . ASN A 1 69 ? -12.136 3.270 -6.676 1.00 86.12 69 ASN A O 1
ATOM 558 N N . THR A 1 70 ? -10.891 5.057 -7.166 1.00 87.88 70 THR A N 1
ATOM 559 C CA . THR A 1 70 ? -11.536 5.375 -8.459 1.00 87.88 70 THR A CA 1
ATOM 560 C C . THR A 1 70 ? -10.539 5.425 -9.621 1.00 87.88 70 THR A C 1
ATOM 562 O O . THR A 1 70 ? -10.807 6.007 -10.671 1.00 87.88 70 THR A O 1
ATOM 565 N N . TRP A 1 71 ? -9.348 4.848 -9.437 1.00 85.31 71 TRP A N 1
ATOM 566 C CA . TRP A 1 71 ? -8.249 4.895 -10.411 1.00 85.31 71 TRP A CA 1
ATOM 567 C C . TRP A 1 71 ? -7.811 3.506 -10.889 1.00 85.31 71 TRP A C 1
ATOM 569 O O . TRP A 1 71 ? -6.664 3.345 -11.315 1.00 85.31 71 TRP A O 1
ATOM 579 N N . HIS A 1 72 ? -8.733 2.539 -10.851 1.00 85.62 72 HIS A N 1
ATOM 580 C CA . HIS A 1 72 ? -8.575 1.171 -11.355 1.00 85.62 72 HIS A CA 1
ATOM 581 C C . HIS A 1 72 ? -7.379 0.420 -10.749 1.00 85.62 72 HIS A C 1
ATOM 583 O O . HIS A 1 72 ? -6.693 -0.329 -11.446 1.00 85.62 72 HIS A O 1
ATOM 589 N N . ASP A 1 73 ? -7.100 0.634 -9.458 1.00 85.25 73 ASP A N 1
ATOM 590 C CA . ASP A 1 73 ? -6.166 -0.216 -8.717 1.00 85.25 73 ASP A CA 1
ATOM 591 C C . ASP A 1 73 ? -6.949 -1.307 -7.989 1.00 85.25 73 ASP A C 1
ATOM 593 O O . ASP A 1 73 ? -7.542 -1.056 -6.947 1.00 85.25 73 ASP A O 1
ATOM 597 N N . ASN A 1 74 ? -6.956 -2.505 -8.567 1.00 83.69 74 ASN A N 1
ATOM 598 C CA . ASN A 1 74 ? -7.616 -3.682 -7.998 1.00 83.69 74 ASN A CA 1
ATOM 599 C C . ASN A 1 74 ? -6.632 -4.653 -7.334 1.00 83.69 74 ASN A C 1
ATOM 601 O O . ASN A 1 74 ? -7.020 -5.743 -6.928 1.00 83.69 74 ASN A O 1
ATOM 605 N N . TYR A 1 75 ? -5.339 -4.309 -7.288 1.00 88.12 75 TYR A N 1
ATOM 606 C CA . TYR A 1 75 ? -4.338 -5.185 -6.683 1.00 88.12 75 TYR A CA 1
ATOM 607 C C . TYR A 1 75 ? -4.111 -4.835 -5.211 1.00 88.12 75 TYR A C 1
ATOM 609 O O . TYR A 1 75 ? -4.091 -5.721 -4.364 1.00 88.12 75 TYR A O 1
ATOM 617 N N . TRP A 1 76 ? -3.928 -3.546 -4.908 1.00 89.19 76 TRP A N 1
ATOM 618 C CA . TRP A 1 76 ? -3.781 -3.057 -3.528 1.00 89.19 76 TRP A CA 1
ATOM 619 C C . TRP A 1 76 ? -5.055 -2.434 -2.964 1.00 89.19 76 TRP A C 1
ATOM 621 O O . TRP A 1 76 ? -5.078 -2.050 -1.795 1.00 89.19 76 TRP A O 1
ATOM 631 N N . GLY A 1 77 ? -6.079 -2.330 -3.803 1.00 88.50 77 GLY A N 1
ATOM 632 C CA . GLY A 1 77 ? -7.295 -1.602 -3.529 1.00 88.50 77 GLY A CA 1
ATOM 633 C C . GLY A 1 77 ? -8.515 -2.245 -4.143 1.00 88.50 77 GLY A C 1
ATOM 634 O O . GLY A 1 77 ? -8.434 -3.245 -4.853 1.00 88.50 77 GLY A O 1
ATOM 635 N N . CYS A 1 78 ? -9.643 -1.621 -3.860 1.00 86.25 78 CYS A N 1
ATOM 636 C CA . CYS A 1 78 ? -10.945 -1.953 -4.383 1.00 86.25 78 CYS A CA 1
ATOM 637 C C . CYS A 1 78 ? -11.446 -0.777 -5.226 1.00 86.25 78 CYS A C 1
ATOM 639 O O . CYS A 1 78 ? -11.803 0.283 -4.697 1.00 86.25 78 CYS A O 1
ATOM 641 N N . CYS A 1 79 ? -11.449 -0.938 -6.550 1.00 85.31 79 CYS A N 1
ATOM 642 C CA . CYS A 1 79 ? -11.941 0.102 -7.437 1.00 85.31 79 CYS A CA 1
ATOM 643 C C . CYS A 1 79 ? -13.463 0.034 -7.614 1.00 85.31 79 CYS A C 1
ATOM 645 O O . CYS A 1 79 ? -14.007 -0.999 -7.987 1.00 85.31 79 CYS A O 1
ATOM 647 N N . SER A 1 80 ? -14.146 1.168 -7.443 1.00 81.06 80 SER A N 1
ATOM 648 C CA . SER A 1 80 ? -15.605 1.275 -7.601 1.00 81.06 80 SER A CA 1
ATOM 649 C C . SER A 1 80 ? -16.071 1.661 -9.014 1.00 81.06 80 SER A C 1
ATOM 651 O O . SER A 1 80 ? -17.239 1.999 -9.220 1.00 81.06 80 SER A O 1
ATOM 653 N N . CYS A 1 81 ? -15.178 1.663 -10.007 1.00 79.19 81 CYS A N 1
ATOM 654 C CA . CYS A 1 81 ? -15.534 2.016 -11.380 1.00 79.19 81 CYS A CA 1
ATOM 655 C C . CYS A 1 81 ? -16.357 0.901 -12.063 1.00 79.19 81 CYS A C 1
ATOM 657 O O . CYS A 1 81 ? -16.085 -0.280 -11.846 1.00 79.19 81 CYS A O 1
ATOM 659 N N . PRO A 1 82 ? -17.330 1.240 -12.934 1.00 69.25 82 PRO A N 1
ATOM 660 C CA . PRO A 1 82 ? -18.082 0.239 -13.690 1.00 69.25 82 PRO A CA 1
ATOM 661 C C . PRO A 1 82 ? -17.148 -0.683 -14.494 1.00 69.25 82 PRO A C 1
ATOM 663 O O . PRO A 1 82 ? -16.330 -0.198 -15.274 1.00 69.25 82 PRO A O 1
ATOM 666 N N . GLY A 1 83 ? -17.271 -2.002 -14.306 1.00 65.56 83 GLY A N 1
ATOM 667 C CA . GLY A 1 83 ? -16.425 -3.010 -14.961 1.00 65.56 83 GLY A CA 1
ATOM 668 C C . GLY A 1 83 ? -15.101 -3.320 -14.250 1.00 65.56 83 GLY A C 1
ATOM 669 O O . GLY A 1 83 ? -14.280 -4.050 -14.799 1.00 65.56 83 GLY A O 1
ATOM 670 N N . ALA A 1 84 ? -14.879 -2.800 -13.039 1.00 59.25 84 ALA A N 1
ATOM 671 C CA . ALA A 1 84 ? -13.694 -3.077 -12.226 1.00 59.25 84 ALA A CA 1
ATOM 672 C C . ALA A 1 84 ? -13.791 -4.389 -11.418 1.00 59.25 84 ALA A C 1
ATOM 674 O O . ALA A 1 84 ? -13.229 -4.469 -10.328 1.00 59.25 84 ALA A O 1
ATOM 675 N N . GLU A 1 85 ? -14.478 -5.410 -11.943 1.00 56.22 85 GLU A N 1
ATOM 676 C CA . GLU A 1 85 ? -14.636 -6.717 -11.293 1.00 56.22 85 GLU A CA 1
ATOM 677 C C . GLU A 1 85 ? -13.255 -7.335 -11.014 1.00 56.22 85 GLU A C 1
ATOM 679 O O . GLU A 1 85 ? -12.506 -7.693 -11.928 1.00 56.22 85 GLU A O 1
ATOM 684 N N . ALA A 1 86 ? -12.878 -7.413 -9.738 1.00 49.91 86 ALA A N 1
ATOM 685 C CA . ALA A 1 86 ? -11.637 -8.046 -9.325 1.00 49.91 86 ALA A CA 1
ATOM 686 C C . ALA A 1 86 ? -11.842 -9.567 -9.299 1.00 49.91 86 ALA A C 1
ATOM 688 O O . ALA A 1 86 ? -12.453 -10.105 -8.381 1.00 49.91 86 ALA A O 1
ATOM 689 N N . ILE A 1 87 ? -11.319 -10.274 -10.303 1.00 47.41 87 ILE A N 1
ATOM 690 C CA . ILE A 1 87 ? -11.193 -11.735 -10.250 1.00 47.41 87 ILE A CA 1
ATOM 691 C C . ILE A 1 87 ? -9.870 -12.049 -9.545 1.00 47.41 87 ILE A C 1
ATOM 693 O O . ILE A 1 87 ? -8.820 -12.141 -10.184 1.00 47.41 87 ILE A O 1
ATOM 697 N N . ALA A 1 88 ? -9.904 -12.189 -8.223 1.00 43.19 88 ALA A N 1
ATOM 698 C CA . ALA A 1 88 ? -8.892 -12.965 -7.515 1.00 43.19 88 ALA A CA 1
ATOM 699 C C . ALA A 1 88 ? -9.391 -14.417 -7.447 1.00 43.19 88 ALA A C 1
ATOM 701 O O . ALA A 1 88 ? -10.588 -14.633 -7.312 1.00 43.19 88 ALA A O 1
ATOM 702 N N . ASP A 1 89 ? -8.499 -15.391 -7.671 1.00 45.47 89 ASP A N 1
ATOM 703 C CA . ASP A 1 89 ? -8.643 -16.831 -7.357 1.00 45.47 89 ASP A CA 1
ATOM 704 C C . ASP A 1 89 ? -9.952 -17.594 -7.690 1.00 45.47 89 ASP A C 1
ATOM 706 O O . ASP A 1 89 ? -10.132 -18.728 -7.252 1.00 45.47 89 ASP A O 1
ATOM 710 N N . GLY A 1 90 ? -10.820 -17.056 -8.551 1.00 44.47 90 GLY A N 1
ATOM 711 C CA . GLY A 1 90 ? -12.107 -17.679 -8.886 1.00 44.47 90 GLY A CA 1
ATOM 712 C C . GLY A 1 90 ? -13.190 -17.451 -7.829 1.00 44.47 90 GLY A C 1
ATOM 713 O O . GLY A 1 90 ? -14.291 -17.984 -7.968 1.00 44.47 90 GLY A O 1
ATOM 714 N N . THR A 1 91 ? -12.907 -16.629 -6.818 1.00 42.41 91 THR A N 1
ATOM 715 C CA . THR A 1 91 ? -13.886 -16.150 -5.850 1.00 42.41 91 THR A CA 1
ATOM 716 C C . THR A 1 91 ? -14.180 -14.685 -6.140 1.00 42.41 91 THR A C 1
ATOM 718 O O . THR A 1 91 ? -13.306 -13.825 -6.057 1.00 42.41 91 THR A O 1
ATOM 721 N N . ILE A 1 92 ? -15.434 -14.393 -6.499 1.00 44.19 92 ILE A N 1
ATOM 722 C CA . ILE A 1 92 ? -15.949 -13.027 -6.437 1.00 44.19 92 ILE A CA 1
ATOM 723 C C . ILE A 1 92 ? -15.823 -12.628 -4.972 1.00 44.19 92 ILE A C 1
ATOM 725 O O . ILE A 1 92 ? -16.493 -13.191 -4.106 1.00 44.19 92 ILE A O 1
ATOM 729 N N . TRP A 1 93 ? -14.932 -11.689 -4.676 1.00 45.56 93 TRP A N 1
ATOM 730 C CA . TRP A 1 93 ? -15.110 -10.919 -3.466 1.0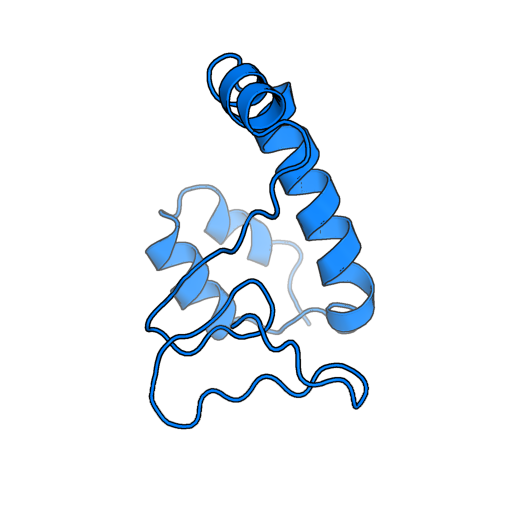0 45.56 93 TRP A CA 1
ATOM 731 C C . TRP A 1 93 ? -16.388 -10.124 -3.712 1.00 45.56 93 TRP A C 1
ATOM 733 O O . TRP A 1 93 ? -16.366 -9.149 -4.455 1.00 45.56 93 TRP A O 1
ATOM 743 N N . ASP A 1 94 ? -17.494 -10.529 -3.078 1.00 47.28 94 ASP A N 1
ATOM 744 C CA . ASP A 1 94 ? -18.728 -9.723 -2.995 1.00 47.28 94 ASP A CA 1
ATOM 745 C C . ASP A 1 94 ? -18.467 -8.341 -2.349 1.00 47.28 94 ASP A C 1
ATOM 747 O O . ASP A 1 94 ? -19.377 -7.533 -2.197 1.00 47.28 94 ASP A O 1
ATOM 751 N N . ALA A 1 95 ? -17.220 -8.099 -1.932 1.00 44.88 95 ALA A N 1
ATOM 752 C CA . ALA A 1 95 ? -16.674 -6.853 -1.448 1.00 44.88 95 ALA A CA 1
ATOM 753 C C . ALA A 1 95 ? -15.388 -6.489 -2.229 1.00 44.88 95 ALA A C 1
ATOM 755 O O . ALA A 1 95 ? -14.275 -6.540 -1.703 1.00 44.88 95 ALA A O 1
ATOM 756 N N . CYS A 1 96 ? -15.539 -6.110 -3.494 1.00 50.44 96 CYS A N 1
ATOM 757 C CA . CYS A 1 96 ? -15.672 -4.669 -3.652 1.00 50.44 96 CYS A CA 1
ATOM 758 C C . CYS A 1 96 ? -17.133 -4.311 -3.354 1.00 50.44 96 CYS A C 1
ATOM 760 O O . CYS A 1 96 ? -17.345 -3.532 -2.408 1.00 50.44 96 CYS A O 1
#